Protein AF-A0A955Y379-F1 (afdb_monomer_lite)

pLDDT: mean 89.98, std 4.57, range [72.19, 97.0]

Radius of gyration: 14.55 Å; chains: 1; bounding box: 35×35×35 Å

Sequence (81 aa):
MTLHVVGVRHHSPACAALVRDTLRAVRPRWVLVEGPADFNPRMGELLLGHTPPVALFSFHFADDRRHASWAPFCVYSPEWI

Structure (mmCIF, N/CA/C/O backbone):
data_AF-A0A955Y379-F1
#
_entry.id   AF-A0A955Y379-F1
#
loop_
_atom_site.group_PDB
_atom_site.id
_atom_site.type_symbol
_atom_site.label_atom_id
_atom_site.label_alt_id
_atom_site.label_comp_id
_atom_site.label_asym_id
_atom_site.label_entity_id
_atom_site.label_seq_id
_atom_site.pdbx_PDB_ins_code
_atom_site.Cartn_x
_atom_site.Cartn_y
_atom_site.Cartn_z
_atom_site.occupancy
_atom_site.B_iso_or_equiv
_atom_site.auth_seq_id
_atom_site.auth_comp_id
_atom_site.auth_asym_id
_atom_site.auth_atom_id
_atom_site.pdbx_PDB_model_num
ATOM 1 N N . MET A 1 1 ? -10.499 21.291 7.925 1.00 74.56 1 MET A N 1
ATOM 2 C CA . MET A 1 1 ? -10.153 19.920 7.489 1.00 74.56 1 MET A CA 1
ATOM 3 C C . MET A 1 1 ? -8.811 19.579 8.107 1.00 74.56 1 MET A C 1
ATOM 5 O O . MET A 1 1 ? -7.907 20.392 7.980 1.00 74.56 1 MET A O 1
ATOM 9 N N . THR A 1 2 ? -8.701 18.450 8.806 1.00 91.75 2 THR A N 1
ATOM 10 C CA . THR A 1 2 ? -7.454 18.015 9.457 1.00 91.75 2 THR A CA 1
ATOM 11 C C . THR A 1 2 ? -6.797 16.938 8.603 1.00 91.75 2 THR A C 1
ATOM 13 O O . THR A 1 2 ? -7.480 16.018 8.153 1.00 91.75 2 THR A O 1
ATOM 16 N N . LEU A 1 3 ? -5.492 17.060 8.362 1.00 94.31 3 LEU A N 1
ATOM 17 C CA . LEU A 1 3 ? -4.697 16.029 7.701 1.00 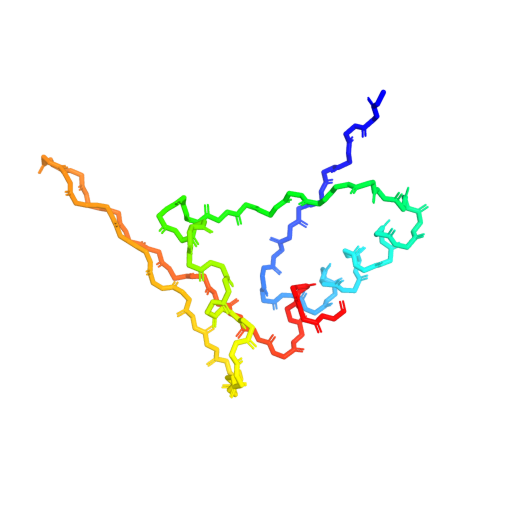94.31 3 LEU A CA 1
ATOM 18 C C . LEU A 1 3 ? -4.191 15.035 8.753 1.00 94.31 3 LEU A C 1
ATOM 20 O O . LEU A 1 3 ? -3.554 15.439 9.722 1.00 94.31 3 LEU A O 1
ATOM 24 N N . HIS A 1 4 ? -4.448 13.747 8.537 1.00 94.56 4 HIS A N 1
ATOM 25 C CA . HIS A 1 4 ? -3.869 12.658 9.320 1.00 94.56 4 HIS A CA 1
ATOM 26 C C . HIS A 1 4 ? -2.880 11.901 8.436 1.00 94.56 4 HIS A C 1
ATOM 28 O O . HIS A 1 4 ? -3.255 11.435 7.362 1.00 94.56 4 HIS A O 1
ATOM 34 N N . VAL A 1 5 ? -1.627 11.794 8.879 1.00 95.06 5 VAL A N 1
ATOM 35 C CA . VAL A 1 5 ? -0.564 11.087 8.153 1.00 95.06 5 VAL A CA 1
ATOM 3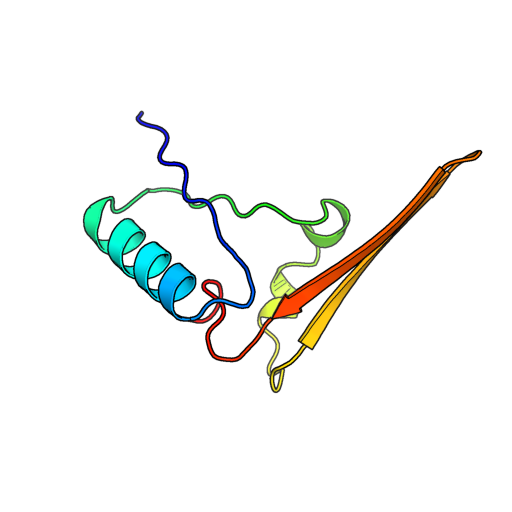6 C C . VAL A 1 5 ? -0.181 9.845 8.943 1.00 95.06 5 VAL A C 1
ATOM 38 O O . VAL A 1 5 ? 0.128 9.939 10.130 1.00 95.06 5 VAL A O 1
ATOM 41 N N . VAL A 1 6 ? -0.196 8.688 8.284 1.00 92.75 6 VAL A N 1
ATOM 42 C CA . VAL A 1 6 ? 0.192 7.405 8.876 1.00 92.75 6 VAL A CA 1
ATOM 43 C C . VAL A 1 6 ? 1.362 6.849 8.076 1.00 92.75 6 VAL A C 1
ATOM 45 O O . VAL A 1 6 ? 1.209 6.505 6.910 1.00 92.75 6 VAL A O 1
ATOM 48 N N . GLY A 1 7 ? 2.541 6.778 8.694 1.00 90.62 7 GLY A N 1
ATOM 49 C CA . GLY A 1 7 ? 3.697 6.127 8.083 1.00 90.62 7 GLY A CA 1
ATOM 50 C C . GLY A 1 7 ? 3.537 4.608 8.115 1.00 90.62 7 GLY A C 1
ATOM 51 O O . GLY A 1 7 ? 3.286 4.035 9.177 1.00 90.62 7 GLY A O 1
ATOM 52 N N . VAL A 1 8 ? 3.706 3.947 6.970 1.00 86.06 8 VAL A N 1
ATOM 53 C CA . VAL A 1 8 ? 3.505 2.498 6.832 1.00 86.06 8 VAL A CA 1
ATOM 54 C C . VAL A 1 8 ? 4.798 1.817 6.399 1.00 86.06 8 VAL A C 1
ATOM 56 O O . VAL A 1 8 ? 5.412 2.181 5.400 1.00 86.06 8 VAL A O 1
ATOM 59 N N . ARG A 1 9 ? 5.194 0.762 7.121 1.00 87.75 9 ARG A N 1
ATOM 60 C CA . ARG A 1 9 ? 6.117 -0.249 6.589 1.00 87.75 9 ARG A CA 1
ATOM 61 C C . ARG A 1 9 ? 5.285 -1.343 5.932 1.0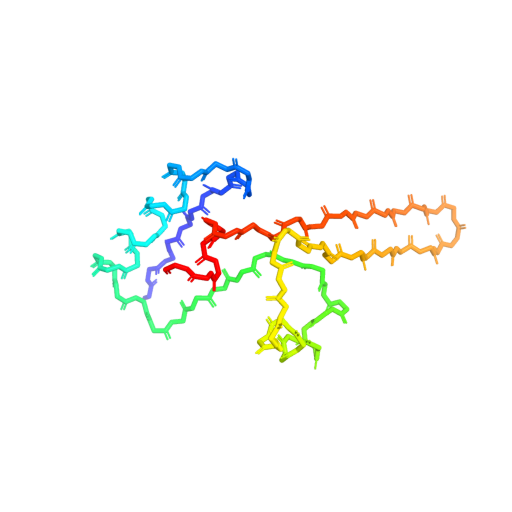0 87.75 9 ARG A C 1
ATOM 63 O O . ARG A 1 9 ? 4.609 -2.088 6.634 1.00 87.75 9 ARG A O 1
ATOM 70 N N . HIS A 1 10 ? 5.355 -1.443 4.606 1.00 76.62 10 HIS A N 1
ATOM 71 C CA . HIS A 1 10 ? 4.464 -2.285 3.792 1.00 76.62 10 HIS A CA 1
ATOM 72 C C . HIS A 1 10 ? 4.460 -3.779 4.175 1.00 76.62 10 HIS A C 1
ATOM 74 O O . HIS A 1 10 ? 3.468 -4.474 3.992 1.00 76.62 10 HIS A O 1
ATOM 80 N N . HIS A 1 11 ? 5.558 -4.272 4.755 1.00 81.31 11 HIS A N 1
ATOM 81 C CA . HIS A 1 11 ? 5.721 -5.659 5.205 1.00 81.31 11 HIS A CA 1
ATOM 82 C C . HIS A 1 11 ? 5.483 -5.852 6.718 1.00 81.31 11 HIS A C 1
ATOM 84 O O . HIS A 1 11 ? 5.921 -6.848 7.287 1.00 81.31 11 HIS A O 1
ATOM 90 N N . SER A 1 12 ? 4.836 -4.898 7.399 1.00 89.88 12 SER A N 1
ATOM 91 C CA . SER A 1 12 ? 4.548 -4.968 8.837 1.00 89.88 12 SER A CA 1
ATOM 92 C C . SER A 1 12 ? 3.049 -5.172 9.093 1.00 89.88 12 SER A C 1
ATOM 94 O O . SER A 1 12 ? 2.280 -4.210 8.990 1.00 89.88 12 SER A O 1
ATOM 96 N N . PRO A 1 13 ? 2.617 -6.379 9.508 1.00 91.19 13 PRO A N 1
ATOM 97 C CA . PRO A 1 13 ? 1.230 -6.630 9.909 1.00 91.19 13 PRO A CA 1
ATOM 98 C C . PRO A 1 13 ? 0.751 -5.700 11.035 1.00 91.19 13 PRO A C 1
ATOM 100 O O . PRO A 1 13 ? -0.406 -5.289 11.063 1.00 91.19 13 PRO A O 1
ATOM 103 N N . ALA A 1 14 ? 1.652 -5.318 11.948 1.00 93.19 14 ALA A N 1
ATOM 104 C CA . ALA A 1 14 ? 1.341 -4.386 13.030 1.00 93.19 14 ALA A CA 1
ATOM 105 C C . ALA A 1 14 ? 1.043 -2.970 12.506 1.00 93.19 14 ALA A C 1
ATOM 107 O O . ALA A 1 14 ? 0.102 -2.329 12.972 1.00 93.19 14 ALA A O 1
ATOM 108 N N . CYS A 1 15 ? 1.798 -2.491 11.508 1.00 92.62 15 CYS A N 1
ATOM 109 C CA . CYS A 1 15 ? 1.506 -1.206 10.864 1.00 92.62 15 CYS A CA 1
ATOM 110 C C . CYS A 1 15 ? 0.156 -1.245 10.144 1.00 92.62 15 CYS A C 1
ATOM 112 O O . CYS A 1 15 ? -0.604 -0.286 10.241 1.00 92.62 15 CYS A O 1
ATOM 114 N N . ALA A 1 16 ? -0.165 -2.352 9.471 1.00 92.31 16 ALA A N 1
ATOM 115 C CA . ALA A 1 16 ? -1.445 -2.508 8.792 1.00 92.31 16 ALA A CA 1
ATOM 116 C C . ALA A 1 16 ? -2.627 -2.462 9.782 1.00 92.31 16 ALA A C 1
ATOM 118 O O . ALA A 1 16 ? -3.591 -1.726 9.567 1.00 92.31 16 ALA A O 1
ATOM 119 N N . ALA A 1 17 ? -2.520 -3.155 10.922 1.00 92.88 17 ALA A N 1
ATOM 120 C CA . ALA A 1 17 ? -3.516 -3.074 11.992 1.00 92.88 17 ALA A CA 1
ATOM 121 C C . ALA A 1 17 ? -3.685 -1.638 12.525 1.00 92.88 17 ALA A C 1
ATOM 123 O O . ALA A 1 17 ? -4.812 -1.181 12.710 1.00 92.88 17 ALA A O 1
ATOM 124 N N . LEU A 1 18 ? -2.582 -0.901 12.697 1.00 93.88 18 LEU A N 1
ATOM 125 C CA . LEU A 1 18 ? -2.616 0.497 13.129 1.00 93.88 18 LEU A CA 1
ATOM 126 C C . LEU A 1 18 ? -3.308 1.408 12.104 1.00 93.88 18 LEU A C 1
ATOM 128 O O . LEU A 1 18 ? -4.066 2.293 12.504 1.00 93.88 18 LEU A O 1
ATOM 132 N N . VAL A 1 19 ? -3.099 1.190 10.800 1.00 94.31 19 VAL A N 1
ATOM 133 C CA . VAL A 1 19 ? -3.815 1.926 9.741 1.00 94.31 19 VAL A CA 1
ATOM 134 C C . VAL A 1 19 ? -5.315 1.694 9.867 1.00 94.31 19 VAL A C 1
ATOM 136 O O . VAL A 1 19 ? -6.076 2.657 9.960 1.00 94.31 19 VAL A O 1
ATOM 139 N N . ARG A 1 20 ? -5.742 0.430 9.942 1.00 93.38 20 ARG A N 1
ATOM 140 C CA . ARG A 1 20 ? -7.154 0.061 10.098 1.00 93.38 20 ARG A CA 1
ATOM 141 C C . ARG A 1 20 ? -7.778 0.718 11.329 1.00 93.38 20 ARG A C 1
ATOM 143 O O . ARG A 1 20 ? -8.866 1.289 11.244 1.00 93.38 20 ARG A O 1
ATOM 150 N N . ASP A 1 21 ? -7.097 0.663 12.468 1.00 95.56 21 ASP A N 1
ATOM 151 C CA . ASP A 1 21 ? -7.608 1.226 13.719 1.00 95.56 21 ASP A CA 1
ATOM 152 C C . ASP A 1 21 ? -7.664 2.766 13.653 1.00 95.56 21 ASP A C 1
ATOM 154 O O . ASP A 1 21 ? -8.641 3.375 14.094 1.00 95.56 21 ASP A O 1
ATOM 158 N N . THR A 1 22 ? -6.690 3.396 12.986 1.00 95.12 22 THR A N 1
ATOM 159 C CA . THR A 1 22 ? -6.691 4.842 12.710 1.00 95.12 22 THR A CA 1
ATOM 160 C C . THR A 1 22 ? -7.862 5.246 11.819 1.00 95.12 22 THR A C 1
ATOM 162 O O . THR A 1 22 ? -8.567 6.206 12.132 1.00 95.12 22 THR A O 1
ATOM 165 N N . LEU A 1 23 ? -8.121 4.511 10.734 1.00 95.06 23 LEU A N 1
ATOM 166 C CA . LEU A 1 23 ? -9.237 4.784 9.826 1.00 95.06 23 LEU A CA 1
ATOM 167 C C . LEU A 1 23 ? -10.587 4.684 10.547 1.00 95.06 23 LEU A C 1
ATOM 169 O O . LEU A 1 23 ? -11.450 5.543 10.351 1.00 95.06 23 LEU A O 1
ATOM 173 N N . ARG A 1 24 ? -10.752 3.689 11.429 1.00 96.00 24 ARG A N 1
ATOM 174 C CA . ARG A 1 24 ? -11.961 3.519 12.253 1.00 96.00 24 ARG A CA 1
ATOM 175 C C . ARG A 1 24 ? -12.172 4.674 13.231 1.00 96.00 24 ARG A C 1
ATOM 177 O O . ARG A 1 24 ? -13.311 5.096 13.417 1.00 96.00 24 ARG A O 1
ATOM 184 N N . ALA A 1 25 ? -11.101 5.192 13.831 1.00 97.00 25 ALA A N 1
ATOM 185 C CA . ALA A 1 25 ? -11.175 6.304 14.776 1.00 97.00 25 ALA A CA 1
ATOM 186 C C . ALA A 1 25 ? -11.418 7.655 14.079 1.00 97.00 25 ALA A C 1
ATOM 188 O O . ALA A 1 25 ? -12.306 8.411 14.471 1.00 97.00 25 ALA A O 1
ATOM 189 N N . VAL A 1 26 ? -10.649 7.949 13.026 1.00 96.38 26 VAL A N 1
ATOM 190 C CA . VAL A 1 26 ? -1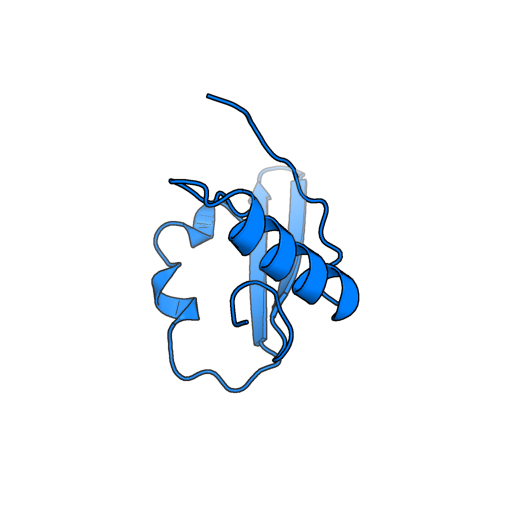0.676 9.240 12.317 1.00 96.38 26 VAL A CA 1
ATOM 191 C C . VAL A 1 26 ? -11.895 9.362 11.399 1.00 96.38 26 VAL A C 1
ATOM 193 O O . VAL A 1 26 ? -12.422 10.460 11.233 1.00 96.38 26 VAL A O 1
ATOM 196 N N . ARG A 1 27 ? -12.357 8.249 10.811 1.00 96.06 27 ARG A N 1
ATOM 197 C CA . ARG A 1 27 ? -13.441 8.190 9.810 1.00 96.06 27 ARG A CA 1
ATOM 198 C C . ARG A 1 27 ? -13.277 9.242 8.699 1.00 96.06 27 ARG A C 1
ATOM 200 O O . ARG A 1 27 ? -14.167 10.076 8.501 1.00 96.06 27 ARG A O 1
ATOM 207 N N . PRO A 1 28 ? -12.131 9.253 7.993 1.00 96.12 28 PRO A N 1
ATOM 208 C CA . PRO A 1 28 ? -11.873 10.263 6.981 1.00 96.12 28 PRO A CA 1
ATOM 209 C C . PRO A 1 28 ? -12.823 10.099 5.790 1.00 96.12 28 PRO A C 1
ATOM 211 O O . PRO A 1 28 ? -13.209 8.992 5.425 1.00 96.12 28 PRO A O 1
ATOM 214 N N . ARG A 1 29 ? -13.163 11.216 5.139 1.00 96.25 29 ARG A N 1
ATOM 215 C CA . ARG A 1 29 ? -13.938 11.193 3.886 1.00 96.25 29 ARG A CA 1
ATOM 216 C C . ARG A 1 29 ? -13.130 10.633 2.711 1.00 96.25 29 ARG A C 1
ATOM 218 O O . ARG A 1 29 ? -13.712 10.079 1.788 1.00 96.25 29 ARG A O 1
ATOM 225 N N . TRP A 1 30 ? -11.812 10.814 2.744 1.00 95.00 30 TRP A N 1
ATOM 226 C CA . TRP A 1 30 ? -10.892 10.430 1.678 1.00 95.00 30 TRP A CA 1
ATOM 227 C C . TRP A 1 30 ? -9.632 9.815 2.278 1.00 95.00 30 TRP A C 1
ATOM 229 O O . TRP A 1 30 ? -9.123 10.315 3.282 1.00 95.00 30 TRP A O 1
ATOM 239 N N . VAL A 1 31 ? -9.123 8.768 1.635 1.00 92.38 31 VAL A N 1
ATOM 240 C CA . VAL A 1 31 ? -7.834 8.144 1.947 1.00 92.38 31 VAL A CA 1
ATOM 241 C C . VAL A 1 31 ? -6.941 8.320 0.727 1.00 92.38 31 VAL A C 1
ATOM 243 O O . VAL A 1 31 ? -7.357 8.009 -0.386 1.00 92.38 31 VAL A O 1
ATOM 246 N N . LEU A 1 32 ? -5.739 8.855 0.936 1.00 92.12 32 LEU A N 1
ATOM 247 C CA . LEU A 1 32 ? -4.718 8.976 -0.098 1.00 92.12 32 LEU A CA 1
ATOM 248 C C . LEU A 1 32 ? -3.616 7.967 0.213 1.00 92.12 32 LEU A C 1
ATOM 250 O O . LEU A 1 32 ? -3.115 7.938 1.337 1.00 92.12 32 LEU A O 1
ATOM 254 N N . VAL A 1 33 ? -3.262 7.154 -0.777 1.00 88.56 33 VAL A N 1
ATOM 255 C CA . VAL A 1 33 ? -2.210 6.139 -0.676 1.00 88.56 33 VAL A CA 1
ATOM 256 C C . VAL A 1 33 ? -1.039 6.600 -1.534 1.00 88.56 33 VAL A C 1
ATOM 258 O O . VAL A 1 33 ? -1.227 6.966 -2.693 1.00 88.56 33 VAL A O 1
ATOM 261 N N . GLU A 1 34 ? 0.159 6.630 -0.957 1.00 88.00 34 GLU A N 1
ATOM 262 C CA . GLU A 1 34 ? 1.377 6.910 -1.714 1.00 88.00 34 GLU A CA 1
ATOM 263 C C . GLU A 1 34 ? 1.699 5.719 -2.623 1.00 88.00 34 GLU A C 1
ATOM 265 O O . GLU A 1 34 ? 1.713 4.573 -2.178 1.00 88.00 34 GLU A O 1
ATOM 270 N N . GLY A 1 35 ? 1.963 5.986 -3.900 1.00 86.12 35 GLY A N 1
ATOM 271 C CA . GLY A 1 35 ? 2.249 4.947 -4.875 1.00 86.12 35 GLY A CA 1
ATOM 272 C C . GLY A 1 35 ? 2.727 5.506 -6.216 1.00 86.12 35 GLY A C 1
ATOM 273 O O . GLY A 1 35 ? 2.732 6.724 -6.422 1.00 86.12 35 GLY A O 1
ATOM 274 N N . PRO A 1 36 ? 3.156 4.623 -7.130 1.00 87.12 36 PRO A N 1
ATOM 275 C CA . PRO A 1 36 ? 3.635 5.009 -8.451 1.00 87.12 36 PRO A CA 1
ATOM 276 C C . PRO A 1 36 ? 2.509 5.658 -9.276 1.00 87.12 36 PRO A C 1
ATOM 278 O O . PRO A 1 36 ? 1.446 5.072 -9.481 1.00 87.12 36 PRO A O 1
ATOM 281 N N . ALA A 1 37 ? 2.727 6.897 -9.730 1.00 86.88 37 ALA A N 1
ATOM 282 C CA . ALA A 1 37 ? 1.683 7.721 -10.352 1.00 86.88 37 ALA A CA 1
ATOM 283 C C . ALA A 1 37 ? 1.134 7.135 -11.668 1.00 86.88 37 ALA A C 1
ATOM 285 O O . ALA A 1 37 ? -0.038 7.327 -11.995 1.00 86.88 37 ALA A O 1
ATOM 286 N N . ASP A 1 38 ? 1.960 6.384 -12.396 1.00 88.31 38 ASP A N 1
ATOM 287 C CA . ASP A 1 38 ? 1.619 5.634 -13.608 1.00 88.31 38 ASP A CA 1
ATOM 288 C C . ASP A 1 38 ? 0.594 4.512 -13.363 1.00 88.31 38 ASP A C 1
ATOM 290 O O . ASP A 1 38 ? -0.052 4.054 -14.308 1.00 88.31 38 ASP A O 1
ATOM 294 N N . PHE A 1 39 ? 0.366 4.117 -12.104 1.00 90.12 39 PHE A N 1
ATOM 295 C CA . PHE A 1 39 ? -0.637 3.117 -11.734 1.00 90.12 39 PHE A CA 1
ATOM 296 C C . PHE A 1 39 ? -1.997 3.690 -11.331 1.00 90.12 39 PHE A C 1
ATOM 298 O O . PHE A 1 39 ? -2.952 2.920 -11.244 1.00 90.12 39 PHE A O 1
ATOM 305 N N . ASN A 1 40 ? -2.151 5.009 -11.162 1.00 90.00 40 ASN A N 1
ATOM 306 C CA . ASN A 1 40 ? -3.451 5.605 -10.818 1.00 90.00 40 ASN A CA 1
ATOM 307 C C . ASN A 1 40 ? -4.587 5.182 -11.779 1.00 90.00 40 ASN A C 1
ATOM 309 O O . ASN A 1 40 ? -5.639 4.759 -11.297 1.00 90.00 40 ASN A O 1
ATOM 313 N N . PRO A 1 41 ? -4.407 5.194 -13.120 1.00 93.25 41 PRO A N 1
ATOM 314 C CA . PRO A 1 41 ? -5.447 4.737 -14.051 1.00 93.25 41 PRO A CA 1
ATOM 315 C C . PRO A 1 41 ? -5.703 3.222 -13.997 1.00 93.25 41 PRO A C 1
ATOM 317 O O . PRO A 1 41 ? -6.726 2.753 -14.488 1.00 93.25 41 PRO A O 1
ATOM 320 N N . ARG A 1 42 ? -4.768 2.457 -13.422 1.00 90.44 42 ARG A N 1
ATOM 321 C CA . ARG A 1 42 ? -4.764 0.989 -13.359 1.00 90.44 42 ARG A CA 1
ATOM 322 C C . ARG A 1 42 ? -5.108 0.457 -11.968 1.00 90.44 42 ARG A C 1
ATOM 324 O O . ARG A 1 42 ? -5.046 -0.748 -11.757 1.00 90.44 42 ARG A O 1
ATOM 331 N N . MET A 1 43 ? -5.515 1.314 -11.026 1.00 86.31 43 MET A N 1
ATOM 332 C CA . MET A 1 43 ? -5.860 0.912 -9.652 1.00 86.31 43 MET A CA 1
ATOM 333 C C . MET A 1 43 ? -6.870 -0.240 -9.592 1.00 86.31 43 MET A C 1
ATOM 335 O O . MET A 1 43 ? -6.776 -1.087 -8.709 1.00 86.31 43 MET A O 1
ATOM 339 N N . GLY A 1 44 ? -7.809 -0.310 -10.543 1.00 88.81 44 GLY A N 1
ATOM 340 C CA . GLY A 1 44 ? -8.778 -1.406 -10.623 1.00 88.81 44 GLY A CA 1
ATOM 341 C C . GLY A 1 44 ? -8.141 -2.791 -10.798 1.00 88.81 44 GLY A C 1
ATOM 342 O O . GLY A 1 44 ? -8.735 -3.782 -10.390 1.00 88.81 44 GLY A O 1
ATOM 343 N N . GLU A 1 45 ? -6.919 -2.877 -11.331 1.00 90.94 45 GLU A N 1
ATOM 344 C CA . GLU A 1 45 ? -6.198 -4.144 -11.487 1.00 90.94 45 GLU A CA 1
ATOM 345 C C . GLU A 1 45 ? -5.785 -4.761 -10.150 1.00 90.94 45 GLU A C 1
ATOM 347 O O . GLU A 1 45 ? -5.665 -5.981 -10.063 1.00 90.94 45 GLU A O 1
ATOM 352 N N . LEU A 1 46 ? -5.617 -3.953 -9.096 1.00 85.25 46 LEU A N 1
ATOM 353 C CA . LEU A 1 46 ? -5.384 -4.470 -7.746 1.00 85.25 46 LEU A CA 1
ATOM 354 C C . LEU A 1 46 ? -6.599 -5.244 -7.222 1.00 85.25 46 LEU A C 1
ATOM 356 O O . LEU A 1 46 ? -6.431 -6.153 -6.425 1.00 85.25 46 LEU A O 1
ATOM 360 N N . LEU A 1 47 ? -7.808 -4.941 -7.701 1.00 85.44 47 LEU A N 1
ATOM 361 C CA . LEU A 1 47 ? -9.051 -5.582 -7.257 1.00 85.44 47 LEU A CA 1
ATOM 362 C C . LEU A 1 47 ? -9.369 -6.888 -8.000 1.00 85.44 47 LEU A C 1
ATOM 364 O O . LEU A 1 47 ? -10.411 -7.499 -7.758 1.00 85.44 47 LEU A O 1
ATOM 368 N N . LEU A 1 48 ? -8.503 -7.320 -8.920 1.00 89.56 48 LEU A N 1
ATOM 369 C CA . LEU A 1 48 ? -8.631 -8.631 -9.549 1.00 89.56 48 LEU A CA 1
ATOM 370 C C . LEU A 1 48 ? -8.370 -9.737 -8.513 1.00 89.56 48 LEU A C 1
ATOM 372 O O . LEU A 1 48 ? -7.761 -9.504 -7.470 1.00 89.56 48 LEU A O 1
ATOM 376 N N . GLY A 1 49 ? -8.828 -10.957 -8.805 1.00 89.88 49 GLY A N 1
ATOM 377 C CA . GLY A 1 49 ? -8.708 -12.131 -7.928 1.00 89.88 49 GLY A CA 1
ATOM 378 C C . GLY A 1 49 ? -7.283 -12.681 -7.800 1.00 89.88 49 GLY A C 1
ATOM 379 O O . GLY A 1 49 ? -7.051 -13.860 -8.057 1.00 89.88 49 GLY A O 1
ATOM 380 N N . HIS A 1 50 ? -6.323 -11.831 -7.445 1.00 90.38 50 HIS A N 1
ATOM 381 C CA . HIS A 1 50 ? -4.935 -12.203 -7.211 1.00 90.38 50 HIS A CA 1
ATOM 382 C C . HIS A 1 50 ? -4.810 -13.107 -5.986 1.00 90.38 50 HIS A C 1
ATOM 384 O O . HIS A 1 50 ? -5.552 -12.974 -5.016 1.00 90.38 50 HIS A O 1
ATOM 390 N N . THR A 1 51 ? -3.818 -13.996 -6.006 1.00 91.62 51 THR A N 1
ATOM 391 C CA . THR A 1 51 ? -3.375 -14.727 -4.812 1.00 91.62 51 THR A CA 1
ATOM 392 C C . THR A 1 51 ? -2.078 -14.083 -4.319 1.00 91.62 51 THR A C 1
ATOM 394 O O . THR A 1 51 ? -1.052 -14.255 -4.978 1.00 91.62 51 THR A O 1
ATOM 397 N N . PRO A 1 52 ? -2.089 -13.312 -3.211 1.00 89.31 52 PRO A N 1
ATOM 398 C CA . PRO A 1 52 ? -0.872 -12.700 -2.683 1.00 89.31 52 PRO A CA 1
ATOM 399 C C . PRO A 1 52 ? 0.185 -13.748 -2.260 1.00 89.31 52 PRO A C 1
ATOM 401 O O . PRO A 1 52 ? -0.188 -14.850 -1.851 1.00 89.31 52 PRO A O 1
ATOM 404 N N . PRO A 1 53 ? 1.491 -13.403 -2.276 1.00 91.69 53 PRO A N 1
ATOM 405 C CA . PRO A 1 53 ? 2.015 -12.061 -2.506 1.00 91.69 53 PRO A CA 1
ATOM 406 C C . PRO A 1 53 ? 2.078 -11.685 -3.992 1.00 91.69 53 PRO A C 1
ATOM 408 O O . PRO A 1 53 ? 2.529 -12.463 -4.828 1.00 91.69 53 PRO A O 1
ATOM 411 N N . VAL A 1 54 ? 1.674 -10.453 -4.299 1.00 90.94 54 VAL A N 1
ATOM 412 C CA . VAL A 1 54 ? 1.870 -9.816 -5.610 1.00 90.94 54 VAL A CA 1
ATOM 413 C C . VAL A 1 54 ? 2.681 -8.539 -5.433 1.00 90.94 54 VAL A C 1
ATOM 415 O O . VAL A 1 54 ? 2.737 -7.988 -4.338 1.00 90.94 54 VAL A O 1
ATOM 418 N N . ALA A 1 55 ? 3.330 -8.054 -6.486 1.00 91.00 55 ALA A N 1
ATOM 419 C CA . ALA A 1 55 ? 4.068 -6.799 -6.425 1.00 91.00 55 ALA A CA 1
ATOM 420 C C . ALA A 1 55 ? 3.768 -5.937 -7.648 1.00 91.00 55 ALA A C 1
ATOM 422 O O . ALA A 1 55 ? 3.757 -6.434 -8.775 1.00 91.00 55 ALA A O 1
ATOM 423 N N . LEU A 1 56 ? 3.564 -4.640 -7.420 1.00 90.25 56 LEU A N 1
ATOM 424 C CA . LEU A 1 56 ? 3.559 -3.662 -8.499 1.00 90.25 56 LEU A CA 1
ATOM 425 C C . LEU A 1 56 ? 5.000 -3.311 -8.841 1.00 90.25 56 LEU A C 1
ATOM 427 O O . LEU A 1 56 ? 5.765 -2.888 -7.972 1.00 90.25 56 LEU A O 1
ATOM 431 N N . PHE A 1 57 ? 5.349 -3.481 -10.109 1.00 92.00 57 PHE A N 1
ATOM 432 C CA . PHE A 1 57 ? 6.600 -2.995 -10.664 1.00 92.00 57 PHE A CA 1
ATOM 433 C C . PHE A 1 57 ? 6.357 -1.661 -11.353 1.00 92.00 57 PHE A C 1
ATOM 435 O O . PHE A 1 57 ? 5.558 -1.593 -12.286 1.00 92.00 57 PHE A O 1
ATOM 442 N N . SER A 1 58 ? 7.069 -0.626 -10.923 1.00 92.19 58 SER A N 1
ATOM 443 C CA . SER A 1 58 ? 7.106 0.658 -11.617 1.00 92.19 58 SER A CA 1
ATOM 444 C C 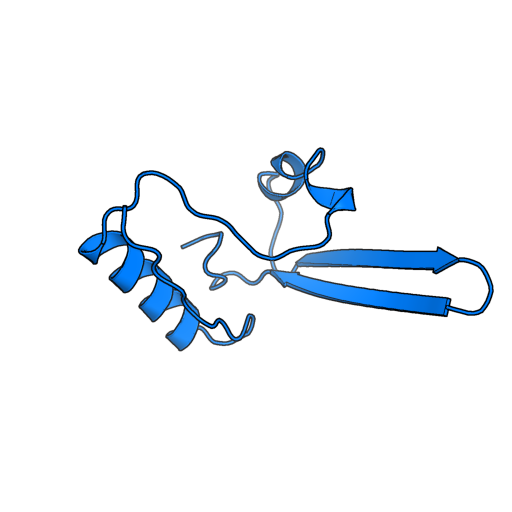. SER A 1 58 ? 8.552 1.031 -11.903 1.00 92.19 58 SER A C 1
ATOM 446 O O . SER A 1 58 ? 9.471 0.707 -11.143 1.00 92.19 58 SER A O 1
ATOM 448 N N . PHE A 1 59 ? 8.763 1.689 -13.033 1.00 91.81 59 PHE A N 1
ATOM 449 C CA . PHE A 1 59 ? 10.073 2.143 -13.453 1.00 91.81 59 PHE A CA 1
ATOM 450 C C . PHE A 1 59 ? 9.963 3.475 -14.179 1.00 91.81 59 PHE A C 1
ATOM 452 O O . PHE A 1 59 ? 8.971 3.785 -14.832 1.00 91.81 59 PHE A O 1
ATOM 459 N N . HIS A 1 60 ? 11.032 4.249 -14.090 1.00 88.75 60 HIS A N 1
ATOM 460 C CA . HIS A 1 60 ? 11.199 5.487 -14.819 1.00 88.75 60 HIS A CA 1
ATOM 461 C C . HIS A 1 60 ? 12.612 5.520 -15.396 1.00 88.75 60 HIS A C 1
ATOM 463 O O . HIS A 1 60 ? 13.603 5.531 -14.655 1.00 88.75 60 HIS A O 1
ATOM 469 N N . PHE A 1 61 ? 12.688 5.514 -16.727 1.00 90.00 61 PHE A N 1
ATOM 470 C CA . PHE A 1 61 ? 13.926 5.617 -17.491 1.00 90.00 61 PHE A CA 1
ATOM 471 C C . PHE A 1 61 ? 13.850 6.861 -18.375 1.00 90.00 61 PHE A C 1
ATOM 473 O O . PHE A 1 61 ? 13.106 6.875 -19.353 1.00 90.00 61 PHE A O 1
ATOM 480 N N . ALA A 1 62 ? 14.608 7.896 -18.021 1.00 90.62 62 ALA A N 1
ATOM 481 C CA . ALA A 1 62 ? 14.727 9.125 -18.801 1.00 90.62 62 ALA A CA 1
ATOM 482 C C . ALA A 1 62 ? 16.149 9.679 -18.664 1.00 90.62 62 ALA A C 1
ATOM 484 O O . ALA A 1 62 ? 16.694 9.680 -17.559 1.00 90.62 62 ALA A O 1
ATOM 485 N N . ASP A 1 63 ? 16.729 10.130 -19.778 1.00 88.75 63 ASP A N 1
ATOM 486 C CA . ASP A 1 63 ? 18.096 10.655 -19.874 1.00 88.75 63 ASP A CA 1
ATOM 487 C C . ASP A 1 63 ? 19.139 9.744 -19.189 1.00 88.75 63 ASP A C 1
ATOM 489 O O . ASP A 1 63 ? 19.407 8.629 -19.647 1.00 88.75 63 ASP A O 1
ATOM 493 N N . ASP A 1 64 ? 19.713 10.206 -18.076 1.00 90.00 64 ASP A N 1
ATOM 494 C CA . ASP A 1 64 ? 20.705 9.529 -17.239 1.00 90.00 64 ASP A CA 1
ATOM 495 C C . ASP A 1 64 ? 20.104 8.873 -15.980 1.00 90.00 64 ASP A C 1
ATOM 497 O O . ASP A 1 64 ? 20.812 8.206 -15.220 1.00 90.00 64 ASP A O 1
ATOM 501 N N . ARG A 1 65 ? 18.793 9.017 -15.749 1.00 84.12 65 ARG A N 1
ATOM 502 C CA . ARG A 1 65 ? 18.114 8.523 -14.548 1.00 84.12 65 ARG A CA 1
ATOM 503 C C . ARG A 1 65 ? 17.410 7.211 -14.803 1.00 84.12 65 ARG A C 1
ATOM 505 O O . ARG A 1 65 ? 16.541 7.084 -15.668 1.00 84.12 65 ARG A O 1
ATOM 512 N N . ARG A 1 66 ? 17.752 6.232 -13.967 1.00 90.69 66 ARG A N 1
ATOM 513 C CA . ARG A 1 66 ? 17.099 4.930 -13.936 1.00 90.69 66 ARG A CA 1
ATOM 514 C C . ARG A 1 66 ? 16.601 4.626 -12.538 1.00 90.69 66 ARG A C 1
ATOM 516 O O . ARG A 1 66 ? 17.392 4.351 -11.642 1.00 90.69 66 ARG A O 1
ATOM 523 N N . HIS A 1 67 ? 15.285 4.661 -12.374 1.00 89.81 67 HIS A N 1
ATOM 524 C CA . HIS A 1 67 ? 14.620 4.292 -11.133 1.00 89.81 67 HIS A CA 1
ATOM 525 C C . HIS A 1 67 ? 13.693 3.118 -11.399 1.00 89.81 67 HIS A C 1
ATOM 527 O O . HIS A 1 67 ? 12.980 3.095 -12.398 1.00 89.81 67 HIS A O 1
ATOM 533 N N . ALA A 1 68 ? 13.708 2.146 -10.501 1.00 91.88 68 ALA A N 1
ATOM 534 C CA . ALA A 1 68 ? 12.775 1.039 -10.504 1.00 91.88 68 ALA A CA 1
ATOM 535 C C . ALA A 1 68 ? 12.408 0.727 -9.058 1.00 91.88 68 ALA A C 1
ATOM 537 O O . ALA A 1 68 ? 13.255 0.816 -8.165 1.00 91.88 68 ALA A O 1
ATOM 538 N N . SER A 1 69 ? 11.152 0.379 -8.827 1.00 90.50 69 SER A N 1
ATOM 539 C CA . SER A 1 69 ? 10.651 0.023 -7.510 1.00 90.50 69 SER A CA 1
ATOM 540 C C . SER A 1 69 ? 9.677 -1.143 -7.604 1.00 90.50 69 SER A C 1
ATOM 542 O O . SER A 1 69 ? 8.998 -1.356 -8.610 1.00 90.50 69 SER A O 1
ATOM 544 N N . TRP A 1 70 ? 9.637 -1.905 -6.516 1.00 90.31 70 TRP A N 1
ATOM 545 C CA . TRP A 1 70 ? 8.660 -2.955 -6.290 1.00 90.31 70 TRP A CA 1
ATOM 546 C C . TRP A 1 70 ? 7.847 -2.576 -5.058 1.00 90.31 70 TRP A C 1
ATOM 548 O O . TRP A 1 70 ? 8.419 -2.425 -3.977 1.00 90.31 70 TRP A O 1
ATOM 558 N N . ALA A 1 71 ? 6.534 -2.423 -5.212 1.00 89.12 71 ALA A N 1
ATOM 559 C CA . ALA A 1 71 ? 5.607 -2.231 -4.100 1.00 89.12 71 ALA A CA 1
ATOM 560 C C . ALA A 1 71 ? 4.917 -3.574 -3.790 1.00 89.12 71 ALA A C 1
ATOM 562 O O . ALA A 1 71 ? 4.108 -4.031 -4.604 1.00 89.12 71 ALA A O 1
ATOM 563 N N . PRO A 1 72 ? 5.271 -4.257 -2.681 1.00 88.56 72 PRO A N 1
ATOM 564 C CA . PRO A 1 72 ? 4.768 -5.595 -2.381 1.00 88.56 72 PRO A CA 1
ATOM 565 C C . PRO A 1 72 ? 3.416 -5.558 -1.658 1.00 88.56 72 PRO A C 1
ATOM 567 O O . PRO A 1 72 ? 3.271 -4.889 -0.638 1.00 88.56 72 PRO A O 1
ATOM 570 N N . PHE A 1 73 ? 2.464 -6.363 -2.117 1.00 89.25 73 PHE A N 1
ATOM 571 C CA . PHE A 1 73 ? 1.155 -6.560 -1.501 1.00 89.25 73 PHE A CA 1
ATOM 572 C C . PHE A 1 73 ? 1.033 -7.995 -0.992 1.00 89.25 73 PHE A C 1
ATOM 574 O O . PHE A 1 73 ? 1.156 -8.965 -1.743 1.00 89.25 73 PHE A O 1
ATOM 581 N N . CYS A 1 74 ? 0.786 -8.121 0.305 1.00 90.25 74 CYS A N 1
ATOM 582 C CA . CYS A 1 74 ? 0.636 -9.373 1.032 1.00 90.25 74 CYS A CA 1
ATOM 583 C C . CYS A 1 74 ? -0.795 -9.501 1.567 1.00 90.25 74 CYS A C 1
ATOM 585 O O . CYS A 1 74 ? -1.539 -8.528 1.632 1.00 90.25 74 CYS A O 1
ATOM 587 N N . VAL A 1 75 ? -1.155 -10.688 2.062 1.00 89.75 75 VAL A N 1
ATOM 588 C CA . VAL A 1 75 ? -2.474 -10.947 2.680 1.00 89.75 75 VAL A CA 1
ATOM 589 C C . VAL A 1 75 ? -2.803 -10.042 3.877 1.00 89.75 75 VAL A C 1
ATOM 591 O O . VAL A 1 75 ? -3.957 -9.935 4.267 1.00 89.75 75 VAL A O 1
ATOM 594 N N . TYR A 1 76 ? -1.791 -9.417 4.479 1.00 88.50 76 TYR A N 1
ATOM 595 C CA . TYR A 1 76 ? -1.920 -8.508 5.619 1.00 88.50 76 TYR A CA 1
ATOM 596 C C . TYR A 1 76 ? -1.699 -7.035 5.243 1.00 88.50 76 TYR A C 1
ATOM 598 O O . TYR A 1 76 ? -1.595 -6.199 6.139 1.00 88.50 76 TYR A O 1
ATOM 606 N N . SER A 1 77 ? -1.542 -6.709 3.958 1.00 88.75 77 SER A N 1
ATOM 607 C CA . SER A 1 77 ? -1.321 -5.333 3.513 1.00 88.75 77 SER A CA 1
ATOM 608 C C . SER A 1 77 ? -2.541 -4.452 3.827 1.00 88.75 77 SER A C 1
ATOM 610 O O . SER A 1 77 ? -3.672 -4.923 3.698 1.00 88.75 77 SER A O 1
ATOM 612 N N . PRO A 1 78 ? -2.337 -3.189 4.250 1.00 85.31 78 PRO A N 1
ATOM 613 C CA . PRO A 1 78 ? -3.418 -2.296 4.679 1.00 85.31 78 PRO A CA 1
ATOM 614 C C . PRO A 1 78 ? -4.469 -2.023 3.597 1.00 85.31 78 PRO A C 1
ATOM 616 O O . PRO A 1 78 ? -5.589 -1.655 3.926 1.00 85.31 78 PRO A O 1
ATOM 619 N N . GLU A 1 79 ? -4.138 -2.219 2.323 1.00 81.75 79 GLU A N 1
ATOM 620 C CA . GLU A 1 79 ? -5.059 -2.071 1.195 1.00 81.75 79 GLU A CA 1
ATOM 621 C C . GLU A 1 79 ? -6.107 -3.200 1.112 1.00 81.75 79 GLU A C 1
ATOM 623 O O . GLU A 1 79 ? -7.105 -3.042 0.412 1.00 81.75 79 GLU A O 1
ATOM 628 N N . TRP A 1 80 ? -5.899 -4.321 1.820 1.00 80.94 80 TRP A N 1
ATOM 629 C CA . TRP A 1 80 ? -6.753 -5.520 1.783 1.00 80.94 80 TRP A CA 1
ATOM 630 C C . TRP A 1 80 ? -7.478 -5.851 3.101 1.00 80.94 80 TRP A C 1
ATOM 632 O O . TRP A 1 80 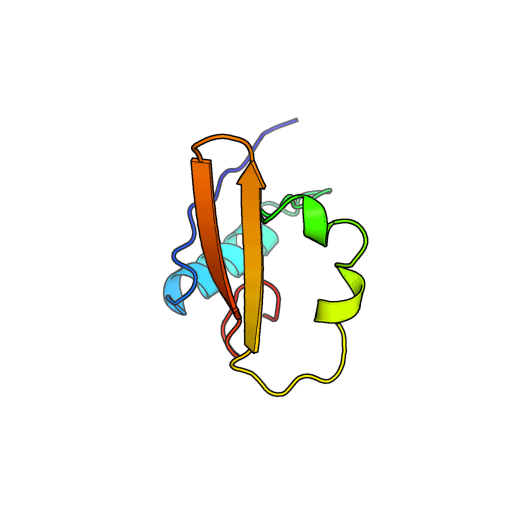? -8.278 -6.791 3.109 1.00 80.94 80 TRP A O 1
ATOM 642 N N . ILE A 1 81 ? -7.210 -5.140 4.207 1.00 72.19 81 ILE A N 1
ATOM 643 C CA . ILE A 1 81 ? -7.716 -5.475 5.561 1.00 72.19 81 ILE A CA 1
ATOM 644 C C . ILE A 1 81 ? -8.634 -4.421 6.193 1.00 72.19 81 ILE A C 1
ATOM 646 O O . ILE A 1 81 ? -8.625 -3.254 5.754 1.00 72.19 81 ILE A O 1
#

Secondary structure (DSSP, 8-state):
---------TT-HHHHHHHHHHHHHH--S-------GGGGGGGGGGGS---S-EEEEEEEEETTEEEEEEEEE-TT-TTT-

Foldseek 3Di:
DDDDDQDDDQPDLVSLVVLVVCCVVVVDPDDDDDDDPVCPVVVVVVVPPDDDFDWDWDWDDDDPDTDIDIRTDGCSGNVND